Protein AF-A0AB39PB66-F1 (afdb_monomer_lite)

Organism: NCBI:txid3238627

pLDDT: mean 76.07, std 12.51, range [45.91, 95.81]

Foldseek 3Di:
DDDDDDDDDDDDDPPPDPVVVVVVVVVCCVVDPDDDDDPVPDDPPDPPPPPPDPDPDDDDPDD

Secondary structure (DSSP, 8-state):
----PPPP-----S---HHHHHHHHHHHHHHSPPPPPPTTT----------------------

Sequence (63 aa):
MTNKLIKSVTHTAVGGDPAGFGLALEVARELHAPVARAPEVATTAAARSSRRSPARRRTVVRG

Structure (mmCIF, N/CA/C/O backbone):
data_AF-A0AB39PB66-F1
#
_entry.id   AF-A0AB39PB66-F1
#
loop_
_atom_site.group_PDB
_atom_site.id
_atom_s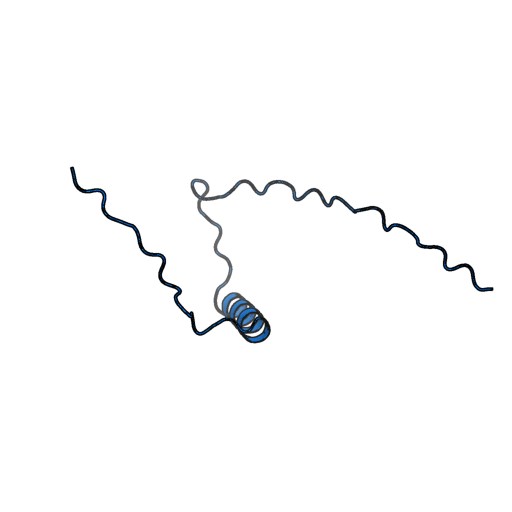ite.type_symbol
_atom_site.label_atom_id
_atom_site.label_alt_id
_atom_site.label_comp_id
_atom_site.label_asym_id
_atom_site.label_entity_id
_atom_site.label_seq_id
_atom_site.pdbx_PDB_ins_code
_atom_site.Cartn_x
_atom_site.Cartn_y
_atom_site.Cartn_z
_atom_site.occupancy
_atom_site.B_iso_or_equiv
_atom_site.auth_seq_id
_atom_site.auth_comp_id
_atom_site.auth_asym_id
_atom_site.auth_atom_id
_atom_site.pdbx_PDB_model_num
ATOM 1 N N . MET A 1 1 ? 13.185 -40.221 -12.394 1.00 45.91 1 MET A N 1
ATOM 2 C CA . MET A 1 1 ? 12.965 -39.002 -11.585 1.00 45.91 1 MET A CA 1
ATOM 3 C C . MET A 1 1 ? 13.512 -37.811 -12.365 1.00 45.91 1 MET A C 1
ATOM 5 O O . MET A 1 1 ? 14.704 -37.551 -12.304 1.00 45.91 1 MET A O 1
ATOM 9 N N . THR A 1 2 ? 12.706 -37.158 -13.201 1.00 63.75 2 THR A N 1
ATOM 10 C CA . THR A 1 2 ? 13.180 -36.034 -14.031 1.00 63.75 2 THR A CA 1
ATOM 11 C C . THR A 1 2 ? 12.961 -34.719 -13.296 1.00 63.75 2 THR A C 1
ATOM 13 O O . THR A 1 2 ? 11.826 -34.324 -13.038 1.00 63.75 2 THR A O 1
ATOM 16 N N . ASN A 1 3 ? 14.066 -34.073 -12.935 1.00 69.44 3 ASN A N 1
ATOM 17 C CA . ASN A 1 3 ? 14.097 -32.801 -12.226 1.00 69.44 3 ASN A CA 1
ATOM 18 C C . ASN A 1 3 ? 13.582 -31.685 -13.158 1.00 69.44 3 ASN A C 1
ATOM 20 O O . ASN A 1 3 ? 14.089 -31.525 -14.270 1.00 69.44 3 ASN A O 1
ATOM 24 N N . LYS A 1 4 ? 12.541 -30.948 -12.753 1.00 74.56 4 LYS A N 1
ATOM 25 C CA . LYS A 1 4 ? 11.949 -29.878 -13.572 1.00 74.56 4 LYS A CA 1
ATOM 26 C C . LYS A 1 4 ? 12.777 -28.606 -13.373 1.00 74.56 4 LYS A C 1
ATOM 28 O O . LYS A 1 4 ? 12.817 -28.070 -12.271 1.00 74.56 4 LYS A O 1
ATOM 33 N N . LEU A 1 5 ? 13.444 -28.127 -14.424 1.00 78.81 5 LEU A N 1
ATOM 34 C CA . LEU A 1 5 ? 14.204 -26.874 -14.373 1.00 78.81 5 LEU A CA 1
ATOM 35 C C . LEU A 1 5 ? 13.246 -25.691 -14.152 1.00 78.81 5 LEU A C 1
ATOM 37 O O . LEU A 1 5 ? 12.344 -25.464 -14.963 1.00 78.81 5 LEU A O 1
ATOM 41 N N . ILE A 1 6 ? 13.449 -24.927 -13.078 1.00 81.19 6 ILE A N 1
ATOM 42 C CA . ILE A 1 6 ? 12.726 -23.672 -12.844 1.00 81.19 6 ILE A CA 1
ATOM 43 C C . ILE A 1 6 ? 13.383 -22.587 -13.701 1.00 81.19 6 ILE A C 1
ATOM 45 O O . ILE A 1 6 ? 14.585 -22.351 -13.599 1.00 81.19 6 ILE A O 1
ATOM 49 N N . LYS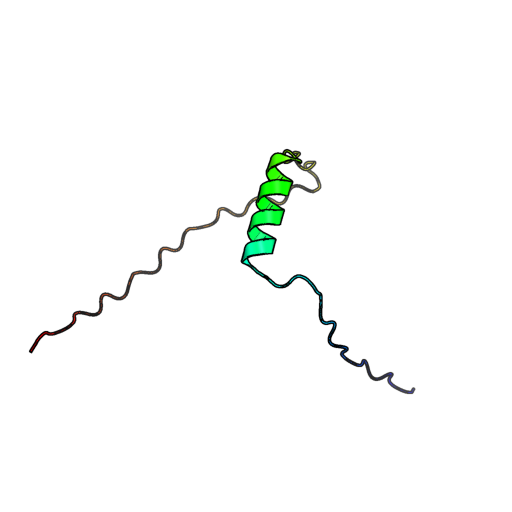 A 1 7 ? 12.593 -21.943 -14.565 1.00 83.25 7 LYS A N 1
ATOM 50 C CA . LYS A 1 7 ? 13.043 -20.835 -15.416 1.00 83.25 7 LYS A CA 1
ATOM 51 C C . LYS A 1 7 ? 12.710 -19.512 -14.735 1.00 83.25 7 LYS A C 1
ATOM 53 O O . LYS A 1 7 ? 11.558 -19.295 -14.366 1.00 83.25 7 LYS A O 1
ATOM 58 N N . SER A 1 8 ? 13.697 -18.633 -14.591 1.00 79.81 8 SER A N 1
ATOM 59 C CA . SER A 1 8 ? 13.450 -17.239 -14.233 1.00 79.81 8 SER A CA 1
ATOM 60 C C . SER A 1 8 ? 12.879 -16.503 -15.446 1.00 79.81 8 SER A C 1
ATOM 62 O O . SER A 1 8 ? 13.416 -16.584 -16.550 1.00 79.81 8 SER A O 1
ATOM 64 N N . VAL A 1 9 ? 11.767 -15.799 -15.241 1.00 81.25 9 VAL A N 1
ATOM 65 C CA . VAL A 1 9 ? 11.142 -14.944 -16.254 1.00 81.25 9 VAL A CA 1
ATOM 66 C C . VAL A 1 9 ? 11.159 -13.521 -15.719 1.00 81.25 9 VAL A C 1
ATOM 68 O O . VAL A 1 9 ? 10.625 -13.246 -14.646 1.00 81.25 9 VAL A O 1
ATOM 71 N N . THR A 1 10 ? 11.807 -12.618 -16.449 1.00 81.69 10 THR A N 1
ATOM 72 C CA . THR A 1 10 ? 11.845 -11.201 -16.092 1.00 81.69 10 THR A CA 1
ATOM 73 C C . THR A 1 10 ? 10.520 -10.562 -16.487 1.00 81.69 10 THR A C 1
ATOM 75 O O . THR A 1 10 ? 10.192 -10.491 -17.669 1.00 81.69 10 THR A O 1
ATOM 78 N N . HIS A 1 11 ? 9.756 -10.093 -15.503 1.00 76.19 11 HIS A N 1
ATOM 79 C CA . HIS A 1 11 ? 8.557 -9.303 -15.751 1.00 76.19 11 HIS A CA 1
ATOM 80 C C . HIS A 1 11 ? 8.913 -7.824 -15.693 1.00 76.19 11 HIS A C 1
ATOM 82 O O . HIS A 1 11 ? 9.278 -7.300 -14.640 1.00 76.19 11 HIS A O 1
ATOM 88 N N . THR A 1 12 ? 8.794 -7.143 -16.827 1.00 74.12 12 THR A N 1
ATOM 89 C CA . THR A 1 12 ? 8.890 -5.687 -16.869 1.00 74.12 12 THR A CA 1
ATOM 90 C C . THR A 1 12 ? 7.570 -5.117 -16.360 1.00 74.12 12 THR A C 1
ATOM 92 O O . THR A 1 12 ? 6.587 -5.051 -17.094 1.00 74.12 12 THR A O 1
ATOM 95 N N . ALA A 1 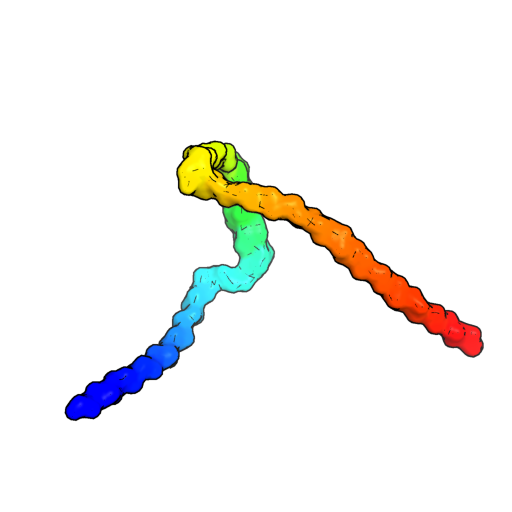13 ? 7.519 -4.757 -15.079 1.00 70.62 13 ALA A N 1
ATOM 96 C CA . ALA A 1 13 ? 6.373 -4.051 -14.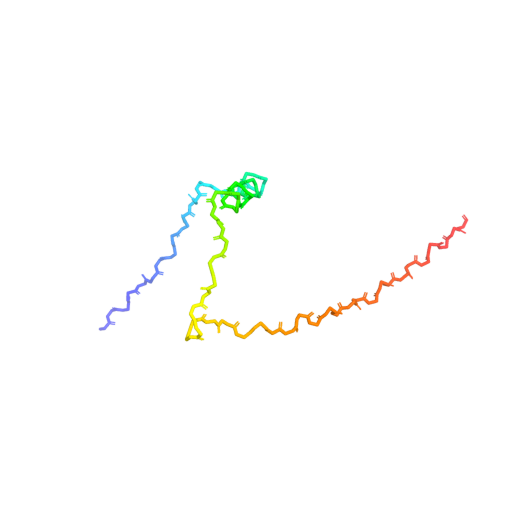524 1.00 70.62 13 ALA A CA 1
ATOM 97 C C . ALA A 1 13 ? 6.394 -2.595 -15.014 1.00 70.62 13 ALA A C 1
ATOM 99 O O . ALA A 1 13 ? 7.365 -1.867 -14.801 1.00 70.62 13 ALA A O 1
ATOM 100 N N . VAL A 1 14 ? 5.322 -2.168 -15.680 1.00 67.12 14 VAL A N 1
ATOM 101 C CA . VAL A 1 14 ? 5.115 -0.763 -16.038 1.00 67.12 14 VAL A CA 1
ATOM 102 C C . VAL A 1 14 ? 4.721 -0.027 -14.757 1.00 67.12 14 VAL A C 1
ATOM 104 O O . VAL A 1 14 ? 3.621 -0.217 -14.251 1.00 67.12 14 VAL A O 1
ATOM 107 N N . GLY A 1 15 ? 5.648 0.746 -14.188 1.00 67.12 15 GLY A N 1
ATOM 108 C CA . GLY A 1 15 ? 5.413 1.466 -12.927 1.00 67.12 15 GLY A CA 1
ATOM 109 C C . GLY A 1 15 ? 6.668 1.722 -12.093 1.00 67.12 15 GLY A C 1
ATOM 110 O O . GLY A 1 15 ? 6.621 1.610 -10.874 1.00 67.12 15 GLY A O 1
ATOM 111 N N . GLY A 1 16 ? 7.800 2.001 -12.743 1.00 71.12 16 GLY A N 1
ATOM 112 C CA . GLY A 1 16 ? 9.093 2.172 -12.074 1.00 71.12 16 GLY A CA 1
ATOM 113 C C . GLY A 1 16 ? 9.533 3.619 -11.863 1.00 71.12 16 GLY A C 1
ATOM 114 O O . GLY A 1 16 ? 10.621 3.820 -11.336 1.00 71.12 16 GLY A O 1
ATOM 115 N N . ASP A 1 17 ? 8.745 4.612 -12.292 1.00 83.44 17 ASP A N 1
ATOM 116 C CA . ASP A 1 17 ? 9.097 6.019 -12.087 1.00 83.44 17 ASP A CA 1
ATOM 117 C C . ASP A 1 17 ? 9.009 6.376 -10.591 1.00 83.44 17 ASP A C 1
ATOM 119 O O . ASP A 1 17 ? 7.909 6.365 -10.025 1.00 83.44 17 ASP A O 1
ATOM 123 N N . PRO A 1 18 ? 10.134 6.703 -9.928 1.00 82.44 18 PRO A N 1
ATOM 124 C CA . PRO A 1 18 ? 10.131 7.010 -8.503 1.00 82.44 18 PRO A CA 1
ATOM 125 C C . PRO A 1 18 ? 9.313 8.264 -8.171 1.00 82.44 18 PRO A C 1
ATOM 127 O O . PRO A 1 18 ? 8.743 8.341 -7.082 1.00 82.44 18 PRO A O 1
ATOM 130 N N . ALA A 1 19 ? 9.241 9.233 -9.093 1.00 88.38 19 ALA A N 1
ATOM 131 C CA . ALA A 1 19 ? 8.502 10.476 -8.885 1.00 88.38 19 ALA A CA 1
ATOM 132 C C . ALA A 1 19 ? 6.985 10.233 -8.911 1.00 88.38 19 ALA A C 1
ATOM 134 O O . ALA A 1 19 ? 6.281 10.608 -7.970 1.00 88.38 19 ALA A O 1
ATOM 135 N N . GLY A 1 20 ? 6.493 9.526 -9.930 1.00 86.56 20 GLY A N 1
ATOM 136 C CA . GLY A 1 20 ? 5.101 9.094 -10.031 1.00 86.56 20 GLY A CA 1
ATOM 137 C C . GLY A 1 20 ? 4.681 8.178 -8.882 1.00 86.56 20 GLY A C 1
ATOM 138 O O . GLY A 1 20 ? 3.575 8.316 -8.361 1.00 86.56 20 GLY A O 1
ATOM 139 N N . PHE A 1 21 ? 5.573 7.298 -8.415 1.00 88.12 21 PHE A N 1
ATOM 140 C CA . PHE A 1 21 ? 5.305 6.471 -7.237 1.00 88.12 21 PHE A CA 1
ATOM 141 C C . PHE A 1 21 ? 5.163 7.309 -5.959 1.00 88.12 21 PHE A C 1
ATOM 143 O O . PHE A 1 21 ? 4.248 7.075 -5.168 1.00 88.12 21 PHE A O 1
ATOM 150 N N . GLY A 1 22 ? 6.025 8.313 -5.769 1.00 91.44 22 GLY A N 1
ATOM 151 C CA . GLY A 1 22 ? 5.919 9.257 -4.656 1.00 91.44 22 GLY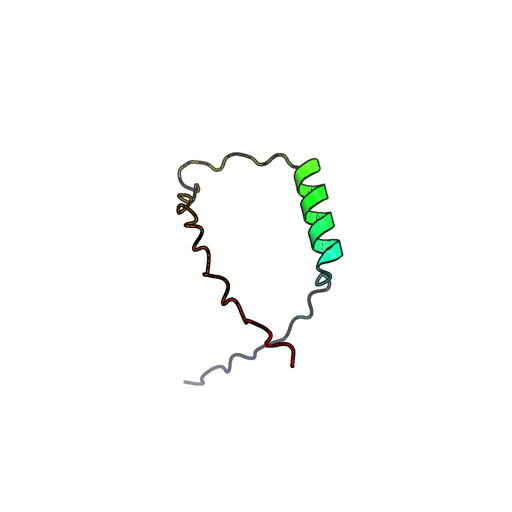 A CA 1
ATOM 152 C C . GLY A 1 22 ? 4.572 9.983 -4.634 1.00 91.44 22 GLY A C 1
ATOM 153 O O . GLY A 1 22 ? 3.894 9.975 -3.607 1.00 91.44 22 GLY A O 1
ATOM 154 N N . LEU A 1 23 ? 4.150 10.519 -5.783 1.00 90.62 23 LEU A N 1
ATOM 155 C CA . LEU A 1 23 ? 2.849 11.180 -5.925 1.00 90.62 23 LEU A CA 1
ATOM 156 C C . LEU A 1 23 ? 1.671 10.238 -5.666 1.00 90.62 23 LEU A C 1
ATOM 158 O O . LEU A 1 23 ? 0.730 10.607 -4.966 1.00 90.62 23 LEU A O 1
ATOM 162 N N . ALA A 1 24 ? 1.716 9.012 -6.189 1.00 91.00 24 ALA A N 1
ATOM 163 C CA . ALA A 1 24 ? 0.656 8.034 -5.962 1.00 91.00 24 ALA A CA 1
ATOM 164 C C . ALA A 1 24 ? 0.488 7.710 -4.468 1.00 91.00 24 ALA A C 1
ATOM 166 O O . ALA A 1 24 ? -0.638 7.583 -3.987 1.00 91.00 24 ALA A O 1
ATOM 167 N N . LEU A 1 25 ? 1.592 7.616 -3.717 1.00 90.94 25 LEU A N 1
ATOM 168 C CA . LEU A 1 25 ? 1.548 7.409 -2.269 1.00 90.94 25 LEU A CA 1
ATOM 169 C C . LEU A 1 25 ? 0.988 8.615 -1.511 1.00 90.94 25 LEU A C 1
ATOM 171 O O . LEU A 1 25 ? 0.299 8.427 -0.510 1.00 90.94 25 LEU A O 1
ATOM 175 N N . GLU A 1 26 ? 1.290 9.831 -1.956 1.00 93.81 26 GLU A N 1
ATOM 176 C CA . GLU A 1 26 ? 0.751 11.055 -1.361 1.00 93.81 26 GLU A CA 1
ATOM 177 C C . GLU A 1 26 ? -0.766 11.136 -1.554 1.00 93.81 26 GLU A C 1
ATOM 179 O O . GLU A 1 26 ? -1.505 11.214 -0.573 1.00 93.81 26 GLU A O 1
ATOM 184 N N . VAL A 1 27 ? -1.239 10.975 -2.793 1.00 94.94 27 VAL A N 1
ATOM 185 C CA . VAL A 1 27 ? -2.675 10.943 -3.111 1.00 94.94 27 VAL A CA 1
ATOM 186 C C . VAL A 1 27 ? -3.378 9.821 -2.350 1.00 94.94 27 VAL A C 1
ATOM 188 O O . VAL A 1 27 ? -4.454 10.024 -1.794 1.00 94.94 27 VAL A O 1
ATOM 191 N N . ALA A 1 28 ? -2.770 8.636 -2.271 1.00 92.56 28 ALA A N 1
ATOM 192 C CA . ALA A 1 28 ? -3.355 7.526 -1.529 1.00 92.56 28 ALA A CA 1
ATOM 193 C C . ALA A 1 28 ? -3.526 7.837 -0.035 1.00 92.56 28 ALA A C 1
ATOM 195 O O . ALA A 1 28 ? -4.493 7.359 0.548 1.00 92.56 28 ALA A O 1
ATOM 196 N N . ARG A 1 29 ? -2.627 8.615 0.581 1.00 89.31 29 ARG A N 1
ATOM 197 C CA . ARG A 1 29 ? -2.756 9.042 1.987 1.00 89.31 29 ARG A CA 1
ATOM 198 C C . ARG A 1 29 ? -3.827 10.103 2.181 1.00 89.31 29 ARG A C 1
ATOM 200 O O . ARG A 1 29 ? -4.504 10.071 3.201 1.00 89.31 29 ARG A O 1
ATOM 207 N N . GLU A 1 30 ? -3.965 11.009 1.220 1.00 93.88 30 GLU A N 1
ATOM 208 C CA . GLU A 1 30 ? -5.011 12.032 1.247 1.00 93.88 30 GLU A CA 1
ATOM 209 C C . GLU A 1 30 ? -6.400 11.388 1.151 1.00 93.88 30 GLU A C 1
ATOM 211 O O . GLU A 1 30 ? -7.310 11.719 1.906 1.00 93.88 30 GLU A O 1
ATOM 216 N N . LEU A 1 31 ? -6.548 10.405 0.258 1.00 95.81 31 LEU A N 1
ATOM 217 C CA . LEU A 1 31 ? -7.818 9.709 0.047 1.00 95.81 31 LEU A CA 1
ATOM 218 C C . LEU A 1 31 ? -8.098 8.621 1.092 1.00 95.81 31 LEU A C 1
ATOM 220 O O . LEU A 1 31 ? -9.260 8.323 1.367 1.00 95.81 31 LEU A O 1
ATOM 224 N N . HIS A 1 32 ? -7.061 8.008 1.666 1.00 92.50 32 HIS A N 1
ATOM 225 C CA . HIS A 1 32 ? -7.201 6.916 2.626 1.00 92.50 32 HIS A CA 1
ATOM 226 C C . HIS A 1 32 ? -6.465 7.231 3.925 1.00 92.50 32 HIS A C 1
ATOM 228 O O . HIS A 1 32 ? -5.247 7.055 4.045 1.00 92.50 32 HIS A O 1
ATOM 234 N N . ALA A 1 33 ? -7.238 7.615 4.940 1.00 87.06 33 ALA A N 1
ATOM 235 C CA . ALA A 1 33 ? -6.717 7.751 6.288 1.00 87.06 33 ALA A CA 1
ATOM 236 C C . ALA A 1 33 ? -6.148 6.401 6.779 1.00 87.06 33 ALA A C 1
ATOM 238 O O . ALA A 1 33 ? -6.780 5.353 6.597 1.00 87.06 33 ALA A O 1
ATOM 239 N N . PRO A 1 34 ? -4.963 6.391 7.412 1.00 79.44 34 PRO A N 1
ATOM 240 C CA . PRO A 1 34 ? -4.380 5.168 7.939 1.00 79.44 34 PRO A CA 1
ATOM 241 C C . PRO A 1 34 ? -5.254 4.602 9.063 1.00 79.44 34 PRO A C 1
ATOM 243 O O . PRO A 1 34 ? -5.432 5.223 10.109 1.00 79.44 34 PRO A O 1
ATOM 246 N N . VAL A 1 35 ? -5.776 3.395 8.851 1.00 88.19 35 VAL A N 1
ATOM 247 C CA . VAL A 1 35 ? -6.561 2.669 9.854 1.00 88.19 35 VAL A CA 1
ATOM 248 C C . VAL A 1 35 ? -5.616 1.911 10.784 1.00 88.19 35 VAL A C 1
ATOM 250 O O . VAL A 1 35 ? -4.665 1.261 10.336 1.00 88.19 35 VAL A O 1
ATOM 253 N N . ALA A 1 36 ? -5.876 1.991 12.090 1.00 86.06 36 ALA A N 1
ATOM 254 C CA . ALA A 1 36 ? -5.138 1.220 13.080 1.00 86.06 36 ALA A CA 1
ATOM 255 C C . ALA A 1 36 ? -5.297 -0.279 12.792 1.00 86.06 36 ALA A C 1
ATOM 257 O O . ALA A 1 36 ? -6.409 -0.784 12.643 1.00 86.06 36 ALA A O 1
ATOM 258 N N . ARG A 1 37 ? -4.174 -0.997 12.700 1.00 83.06 37 ARG A N 1
ATOM 259 C CA . ARG A 1 37 ? -4.216 -2.454 12.561 1.00 83.06 37 ARG A CA 1
ATOM 260 C C . ARG A 1 37 ? -4.666 -3.076 13.878 1.00 83.06 37 ARG A C 1
ATOM 262 O O . ARG A 1 37 ? -4.274 -2.608 14.945 1.00 83.06 37 ARG A O 1
ATOM 269 N N . ALA A 1 38 ? -5.444 -4.148 13.774 1.00 87.25 38 ALA A N 1
ATOM 270 C CA . ALA A 1 38 ? -5.828 -4.968 14.911 1.00 87.25 38 ALA A CA 1
ATOM 271 C C . ALA A 1 38 ? -4.578 -5.515 15.638 1.00 87.25 38 ALA A C 1
ATOM 273 O O . ALA A 1 38 ? -3.536 -5.709 14.994 1.00 87.25 38 ALA A O 1
ATOM 274 N N . PRO A 1 39 ? -4.638 -5.724 16.964 1.00 79.56 39 PRO A N 1
ATOM 275 C CA . PRO A 1 39 ? -3.465 -6.046 17.779 1.00 79.56 39 PRO A CA 1
ATOM 276 C C . PRO A 1 39 ? -2.753 -7.333 17.342 1.00 79.56 39 PRO A C 1
ATOM 278 O O . PRO A 1 39 ? -1.532 -7.412 17.433 1.00 79.56 39 PRO A O 1
ATOM 281 N N . GLU A 1 40 ? -3.480 -8.303 16.795 1.00 86.19 40 GLU A N 1
ATOM 282 C CA . GLU A 1 40 ? -2.940 -9.558 16.269 1.00 86.19 40 GLU A CA 1
ATOM 283 C C . GLU A 1 40 ? -2.118 -9.387 14.976 1.00 86.19 40 GLU A C 1
ATOM 285 O O . GLU A 1 40 ? -1.295 -10.241 14.649 1.00 86.19 40 GLU A O 1
ATOM 290 N N . VAL A 1 41 ? -2.296 -8.271 14.258 1.00 85.88 41 VAL A N 1
ATOM 291 C CA . VAL A 1 41 ? -1.573 -7.933 13.011 1.00 85.88 41 VAL A CA 1
ATOM 292 C C . VAL A 1 41 ? -0.621 -6.744 13.208 1.00 85.88 41 VAL A C 1
ATOM 294 O O . VAL A 1 41 ? 0.140 -6.367 12.307 1.00 85.88 41 VAL A O 1
ATOM 297 N N . ALA A 1 42 ? -0.666 -6.106 14.376 1.00 84.69 42 ALA A N 1
ATOM 298 C CA . ALA A 1 42 ? 0.186 -4.982 14.698 1.00 84.69 42 ALA A CA 1
ATOM 299 C C . ALA A 1 42 ? 1.634 -5.466 14.848 1.00 84.69 42 ALA A C 1
ATOM 301 O O . ALA A 1 42 ? 1.996 -6.177 15.781 1.00 84.69 42 ALA A O 1
ATOM 302 N N . THR A 1 43 ? 2.501 -5.055 13.923 1.00 78.19 43 THR A N 1
ATOM 303 C CA . THR A 1 43 ? 3.940 -5.258 14.088 1.00 78.19 43 THR A CA 1
ATOM 304 C C . THR A 1 43 ? 4.417 -4.371 15.228 1.00 78.19 43 THR A C 1
ATOM 306 O O . THR A 1 43 ? 4.226 -3.154 15.168 1.00 78.19 43 THR A O 1
ATOM 309 N N . THR A 1 44 ? 5.080 -4.940 16.234 1.00 73.81 44 THR A N 1
ATOM 310 C CA . THR A 1 44 ? 5.789 -4.148 17.243 1.00 73.81 44 THR A CA 1
ATOM 311 C C . THR A 1 44 ? 6.809 -3.277 16.522 1.00 73.81 44 THR A C 1
ATOM 313 O O . THR A 1 44 ? 7.756 -3.797 15.927 1.00 73.81 44 THR A O 1
ATOM 316 N N . ALA A 1 45 ? 6.594 -1.961 16.507 1.00 68.31 45 ALA A N 1
ATOM 317 C CA . ALA A 1 45 ? 7.529 -1.033 15.896 1.00 68.31 45 ALA A CA 1
ATOM 318 C C . ALA A 1 45 ? 8.870 -1.165 16.626 1.00 68.31 45 ALA A C 1
ATOM 320 O O . ALA A 1 45 ? 9.025 -0.693 17.751 1.00 68.31 45 ALA A O 1
ATOM 321 N N . ALA A 1 46 ? 9.838 -1.842 16.005 1.00 66.19 46 ALA A N 1
ATOM 322 C CA . ALA A 1 46 ? 11.201 -1.844 16.501 1.00 66.19 46 ALA A CA 1
ATOM 323 C C . ALA A 1 46 ? 11.660 -0.385 16.541 1.00 66.19 46 ALA A C 1
ATOM 325 O O . ALA A 1 46 ? 11.633 0.299 15.512 1.00 66.19 46 ALA A O 1
ATOM 326 N N . ALA A 1 47 ? 12.034 0.098 17.729 1.00 64.12 47 ALA A N 1
ATOM 327 C CA . ALA A 1 47 ? 12.570 1.436 17.909 1.00 64.12 47 ALA A CA 1
ATOM 328 C C . ALA A 1 47 ? 13.702 1.628 16.897 1.00 64.12 47 ALA A C 1
ATOM 330 O O . ALA A 1 47 ? 14.740 0.963 16.961 1.00 64.12 47 ALA A O 1
ATOM 331 N N . ARG A 1 48 ? 13.470 2.484 15.899 1.00 63.59 48 ARG A N 1
ATOM 332 C CA . ARG A 1 48 ? 14.424 2.731 14.824 1.00 63.59 48 ARG A CA 1
ATOM 333 C C . ARG A 1 48 ? 15.575 3.524 15.434 1.00 63.59 48 ARG A C 1
ATOM 335 O O . ARG A 1 48 ? 15.548 4.747 15.463 1.00 63.59 48 ARG A O 1
ATOM 342 N N . SER A 1 49 ? 16.554 2.809 15.990 1.00 61.59 49 SER A N 1
ATOM 343 C CA . SER A 1 49 ? 17.785 3.389 16.515 1.00 61.59 49 SER A CA 1
ATOM 344 C C . SER A 1 49 ? 18.454 4.155 15.379 1.00 61.59 49 SER A C 1
ATOM 346 O O . SER A 1 49 ? 18.952 3.560 14.419 1.00 61.59 49 SER A O 1
ATOM 348 N N . SER A 1 50 ? 18.416 5.485 15.450 1.00 62.28 50 SER A N 1
ATOM 349 C CA . SER A 1 50 ? 19.125 6.357 14.525 1.00 62.28 50 SER A CA 1
ATOM 350 C C . SER A 1 50 ? 20.623 6.198 14.780 1.00 62.28 50 SER A C 1
ATOM 352 O O . SER A 1 50 ? 21.223 6.961 15.541 1.00 62.28 50 SER A O 1
ATOM 354 N N . ARG A 1 51 ? 21.254 5.188 14.174 1.00 64.31 51 ARG A N 1
ATOM 355 C CA . ARG A 1 51 ? 22.715 5.122 14.113 1.00 64.31 51 ARG A CA 1
ATOM 356 C C . ARG A 1 51 ? 23.186 6.274 13.233 1.00 64.31 51 ARG A C 1
ATOM 358 O O . ARG A 1 51 ? 23.256 6.158 12.015 1.00 64.31 51 ARG A O 1
ATOM 365 N N . ARG A 1 52 ? 23.466 7.412 13.864 1.00 64.12 52 ARG A N 1
ATOM 366 C CA . ARG A 1 52 ? 24.146 8.547 13.246 1.00 64.12 52 ARG A CA 1
ATOM 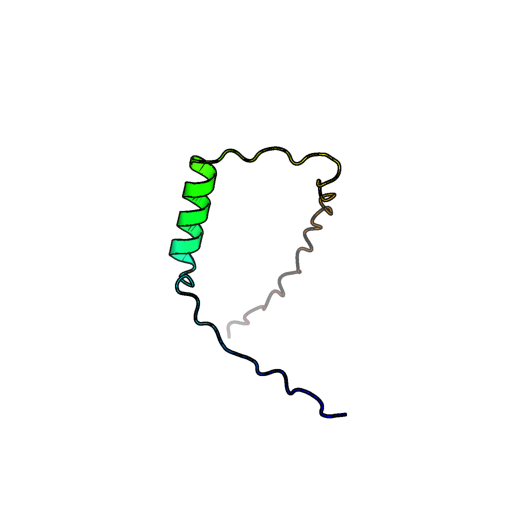367 C C . ARG A 1 52 ? 25.565 8.092 12.909 1.00 64.12 52 ARG A C 1
ATOM 369 O O . ARG A 1 52 ? 26.417 8.032 13.789 1.00 64.12 52 ARG A O 1
ATOM 376 N N . SER A 1 53 ? 25.812 7.724 11.655 1.00 63.94 53 SER A N 1
ATOM 377 C CA . SER A 1 53 ? 27.168 7.460 11.174 1.00 63.94 53 SER A CA 1
ATOM 378 C C . SER A 1 53 ? 28.022 8.719 11.382 1.00 63.94 53 SER A C 1
ATOM 380 O O . SER A 1 53 ? 27.594 9.801 10.967 1.00 63.94 53 SER A O 1
ATOM 382 N N . PRO A 1 54 ? 29.204 8.638 12.019 1.00 61.09 54 PRO A N 1
ATOM 383 C CA . PRO A 1 54 ? 30.075 9.796 12.134 1.00 61.09 54 PRO A CA 1
ATOM 384 C C . PRO A 1 54 ? 30.543 10.199 10.732 1.00 61.09 54 PRO A C 1
ATOM 386 O O . PRO A 1 54 ? 31.169 9.416 10.017 1.00 61.09 54 PRO A O 1
ATOM 389 N N . ALA A 1 55 ? 30.213 11.425 10.324 1.00 65.19 55 ALA A N 1
ATOM 390 C CA . ALA A 1 55 ? 30.696 11.999 9.079 1.00 65.19 55 ALA A CA 1
ATOM 391 C C . ALA A 1 55 ? 32.229 12.064 9.133 1.00 65.19 55 ALA A C 1
ATOM 393 O O . ALA A 1 55 ? 32.807 12.816 9.920 1.00 65.19 55 ALA A O 1
ATOM 394 N N . ARG A 1 56 ? 32.897 11.254 8.305 1.00 63.22 56 ARG A N 1
ATOM 395 C CA . ARG A 1 56 ? 34.351 11.280 8.132 1.00 63.22 56 ARG A CA 1
ATOM 396 C C . ARG A 1 56 ? 34.740 12.634 7.536 1.00 63.22 56 ARG A C 1
ATOM 398 O O . ARG A 1 56 ? 34.673 12.830 6.325 1.00 63.22 56 ARG A O 1
ATOM 405 N N . ARG A 1 57 ? 35.114 13.578 8.401 1.00 62.94 57 ARG A N 1
ATOM 406 C CA . ARG A 1 57 ? 35.566 14.926 8.044 1.00 62.94 57 ARG A CA 1
ATOM 407 C C . ARG A 1 57 ? 36.857 14.809 7.224 1.00 62.94 57 ARG A C 1
ATOM 409 O O . ARG A 1 57 ? 37.932 14.619 7.781 1.00 62.94 57 ARG A O 1
ATOM 416 N N . ARG A 1 58 ? 36.756 14.868 5.893 1.00 64.62 58 ARG A N 1
ATOM 417 C CA . ARG A 1 58 ? 37.924 15.040 5.018 1.00 64.62 58 ARG A CA 1
ATOM 418 C C . ARG A 1 58 ? 38.342 16.502 5.111 1.00 64.62 58 ARG A C 1
ATOM 420 O O . ARG A 1 58 ? 37.670 17.371 4.564 1.00 64.62 58 ARG A O 1
ATOM 427 N N . THR A 1 59 ? 39.418 16.775 5.836 1.00 59.25 59 THR A N 1
ATOM 428 C CA . THR A 1 59 ? 40.138 18.042 5.729 1.00 59.25 59 THR A CA 1
ATOM 429 C C . THR A 1 59 ? 40.699 18.144 4.313 1.00 59.25 59 THR A C 1
ATOM 431 O O . THR A 1 59 ? 41.474 17.297 3.875 1.00 59.25 59 THR A O 1
ATOM 434 N N . VAL A 1 60 ? 40.263 19.154 3.562 1.00 63.50 60 VAL A N 1
ATOM 435 C CA . VAL A 1 60 ? 40.933 19.547 2.321 1.00 63.50 60 VAL A CA 1
ATOM 436 C C . VAL A 1 60 ? 42.081 20.454 2.745 1.00 63.50 60 VAL A C 1
ATOM 438 O O . VAL A 1 60 ? 41.845 21.572 3.196 1.00 63.50 60 VAL A O 1
ATOM 441 N N . VAL A 1 61 ? 43.313 19.956 2.657 1.00 61.94 61 VAL A N 1
ATOM 442 C CA . VAL A 1 61 ? 44.503 20.810 2.710 1.00 61.94 61 VAL A CA 1
ATOM 443 C C . VAL A 1 61 ? 44.498 21.624 1.418 1.00 61.94 61 VAL A C 1
ATOM 445 O O . VAL A 1 61 ? 44.659 21.070 0.333 1.00 61.94 61 VAL A O 1
ATOM 448 N N . ARG A 1 62 ? 44.216 22.925 1.528 1.00 52.62 62 ARG A N 1
ATOM 449 C CA . ARG A 1 62 ? 44.509 23.895 0.472 1.00 52.62 62 ARG A CA 1
ATOM 450 C C . ARG A 1 62 ? 46.018 24.136 0.530 1.00 52.62 62 ARG A C 1
ATOM 452 O O . ARG A 1 62 ? 46.496 24.668 1.528 1.00 52.62 62 ARG A O 1
ATOM 459 N N . GLY A 1 63 ? 46.733 23.642 -0.478 1.00 48.56 63 GLY A N 1
ATOM 460 C CA . GLY A 1 63 ? 48.012 24.231 -0.870 1.00 48.56 63 GLY A CA 1
ATOM 461 C C . GLY A 1 63 ? 47.788 25.600 -1.492 1.00 48.56 63 GLY A C 1
ATOM 462 O O . GLY A 1 63 ? 46.644 25.846 -1.953 1.00 48.56 63 GLY A O 1
#

Radius of gyration: 23.25 Å; chains: 1; bounding box: 56×63×35 Å